Protein AF-Q0ZSU7-F1 (afdb_monomer)

pLDDT: mean 87.38, std 16.66, range [46.34, 98.62]

Solvent-accessible surface area (backbone atoms only — not comparable to full-atom values): 7654 Å² total; per-residue (Å²): 141,74,66,66,64,57,56,55,55,57,59,60,64,67,66,61,75,78,79,44,36,31,38,66,55,42,45,71,72,68,45,99,83,60,55,76,65,38,36,61,43,49,32,29,31,73,73,40,48,26,41,94,83,67,46,57,50,71,69,15,34,48,46,47,44,51,44,26,36,75,54,65,16,30,58,71,91,46,50,68,58,52,33,50,50,36,46,53,24,31,50,63,37,58,69,61,88,65,91,51,70,68,54,43,20,45,28,50,50,47,21,48,58,45,52,60,65,52,89,80,41,52,63,67,33,44,51,53,15,51,56,58,52,38,73,73,44,74,86

Secondary structure (DSSP, 8-state):
--SHHHHHHHHHTT-----PPPHHHHHHHS-TTS-GGGHHHHHHHHHTSS-TTS---HHHHHHHHHHHHHTTSS-GGGHHHHHHHHHHHHHHHHSS---SHHHHHHHHHHHHHHHHSSSSS-HHHHHHHHHHHHTT---

Structure (mmCIF, N/CA/C/O backbone):
data_AF-Q0ZSU7-F1
#
_entry.id   AF-Q0ZSU7-F1
#
loop_
_atom_site.group_PDB
_atom_site.id
_atom_site.type_symbol
_atom_site.label_atom_id
_atom_site.label_alt_id
_atom_site.label_comp_id
_atom_site.label_asym_id
_atom_site.label_entity_id
_atom_site.label_seq_id
_atom_site.pdbx_PDB_ins_code
_atom_site.Cartn_x
_atom_site.Cartn_y
_atom_site.Cartn_z
_atom_site.occupancy
_atom_site.B_iso_or_equiv
_atom_site.auth_seq_id
_atom_site.auth_comp_id
_atom_site.auth_asym_id
_atom_site.auth_atom_id
_atom_site.pdbx_PDB_model_num
ATOM 1 N N . MET A 1 1 ? -35.587 -22.120 -39.883 1.00 50.22 1 MET A N 1
ATOM 2 C CA . MET A 1 1 ? -35.097 -22.487 -38.530 1.00 50.22 1 MET A CA 1
ATOM 3 C C . MET A 1 1 ? -33.737 -23.214 -38.551 1.00 50.22 1 MET A C 1
ATOM 5 O O . MET A 1 1 ? -33.540 -24.148 -37.794 1.00 50.22 1 MET A O 1
ATOM 9 N N . LYS A 1 2 ? -32.775 -22.813 -39.402 1.00 48.66 2 LYS A N 1
ATOM 10 C CA . LYS A 1 2 ? -31.408 -23.396 -39.424 1.00 48.66 2 LYS A CA 1
ATOM 11 C C . LYS A 1 2 ? -30.296 -22.362 -39.192 1.00 48.66 2 LYS A C 1
ATOM 13 O O . LYS A 1 2 ? -29.187 -22.726 -38.837 1.00 48.66 2 LYS A O 1
ATOM 18 N N . GLN A 1 3 ? -30.614 -21.078 -39.361 1.00 53.53 3 GLN A N 1
ATOM 19 C CA . GLN A 1 3 ? -29.674 -19.959 -39.234 1.00 53.53 3 GLN A CA 1
ATOM 20 C C . GLN A 1 3 ? -29.613 -19.390 -37.803 1.00 53.53 3 GLN A C 1
ATOM 22 O O . GLN A 1 3 ? -28.569 -18.910 -37.386 1.00 53.53 3 GLN A O 1
ATOM 27 N N . LEU A 1 4 ? -30.692 -19.506 -37.012 1.00 50.25 4 LEU A N 1
ATOM 28 C CA . LEU A 1 4 ? -30.716 -19.025 -35.620 1.00 50.25 4 LEU A CA 1
ATOM 29 C C . LEU A 1 4 ? -29.804 -19.838 -34.684 1.00 50.25 4 LEU A C 1
ATOM 31 O O . LEU A 1 4 ? -29.217 -19.275 -33.767 1.00 50.25 4 LEU A O 1
ATOM 35 N N . SER A 1 5 ? -29.636 -21.139 -34.935 1.00 53.09 5 SER A N 1
ATOM 36 C CA . SER A 1 5 ? -28.800 -22.013 -34.099 1.00 53.09 5 SER A CA 1
ATOM 37 C C . SER A 1 5 ? -27.301 -21.730 -34.245 1.00 53.09 5 SER A C 1
ATOM 39 O O . SER A 1 5 ? -26.562 -21.884 -33.279 1.00 53.09 5 SER A O 1
ATOM 41 N N . PHE A 1 6 ? -26.854 -21.271 -35.419 1.00 50.66 6 PHE A N 1
ATOM 42 C CA . PHE A 1 6 ? -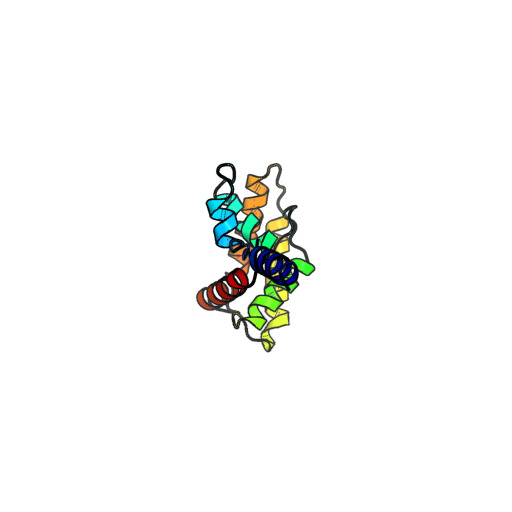25.452 -20.899 -35.644 1.00 50.66 6 PHE A CA 1
ATOM 43 C C . PHE A 1 6 ? -25.092 -19.556 -34.997 1.00 50.66 6 PHE A C 1
ATOM 45 O O . PHE A 1 6 ? -23.978 -19.397 -34.504 1.00 50.66 6 PHE A O 1
ATOM 52 N N . VAL A 1 7 ? -26.040 -18.615 -34.935 1.00 53.81 7 VAL A N 1
ATOM 53 C CA . VAL A 1 7 ? -25.826 -17.309 -34.291 1.00 53.81 7 VAL A CA 1
ATOM 54 C C . VAL A 1 7 ? -25.734 -17.449 -32.767 1.00 53.81 7 VAL A C 1
ATOM 56 O O . VAL A 1 7 ? -24.875 -16.822 -32.154 1.00 53.81 7 VAL A O 1
ATOM 59 N N . LEU A 1 8 ? -26.544 -18.318 -32.148 1.00 50.09 8 LEU A N 1
ATOM 60 C CA . LEU A 1 8 ? -26.465 -18.558 -30.700 1.00 50.09 8 LEU A CA 1
ATOM 61 C C . LEU A 1 8 ? -25.152 -19.232 -30.266 1.00 50.09 8 LEU A C 1
ATOM 63 O O . LEU A 1 8 ? -24.624 -18.889 -29.212 1.00 50.09 8 LEU A O 1
ATOM 67 N N . LEU A 1 9 ? -24.595 -20.131 -31.084 1.00 52.59 9 LEU A N 1
ATOM 68 C CA . LEU A 1 9 ? -23.340 -20.831 -30.773 1.00 52.59 9 LEU A CA 1
ATOM 69 C C . LEU A 1 9 ? -22.106 -19.917 -30.878 1.00 52.59 9 LEU A C 1
ATOM 71 O O . LEU A 1 9 ? -21.145 -20.082 -30.126 1.00 52.59 9 LEU A O 1
ATOM 75 N N . ALA A 1 10 ? -22.147 -18.917 -31.764 1.00 52.56 10 ALA A N 1
ATOM 76 C CA . ALA A 1 10 ? -21.086 -17.918 -31.893 1.00 52.56 10 ALA A CA 1
ATOM 77 C C . ALA A 1 10 ? -21.047 -16.936 -30.705 1.00 52.56 10 ALA A C 1
ATOM 79 O O . ALA A 1 10 ? -19.970 -16.493 -30.309 1.00 52.56 10 ALA A O 1
ATOM 80 N N . ILE A 1 11 ? -22.199 -16.629 -30.097 1.00 51.72 11 ILE A N 1
ATOM 81 C CA . ILE A 1 11 ? -22.282 -15.712 -28.948 1.00 51.72 11 ILE A CA 1
ATOM 82 C C . ILE A 1 11 ? -21.783 -16.392 -27.663 1.00 51.72 11 ILE A C 1
ATOM 84 O O . ILE A 1 11 ? -21.096 -15.758 -26.865 1.00 51.72 11 ILE A O 1
ATOM 88 N N . THR A 1 12 ? -22.035 -17.693 -27.476 1.00 51.88 12 THR A N 1
ATOM 89 C CA . THR A 1 12 ? -21.526 -18.435 -26.306 1.00 51.88 12 THR A CA 1
ATOM 90 C C . THR A 1 12 ? -20.021 -18.694 -26.366 1.00 51.88 12 THR A C 1
ATOM 92 O O . THR A 1 12 ? -19.379 -18.778 -25.325 1.00 51.88 12 THR A O 1
ATOM 95 N N . ALA A 1 13 ? -19.436 -18.770 -27.566 1.00 48.62 13 ALA A N 1
ATOM 96 C CA . ALA A 1 13 ? -17.994 -18.949 -27.748 1.00 48.62 13 ALA A CA 1
ATOM 97 C C . ALA A 1 13 ? -17.174 -17.660 -27.537 1.00 48.62 13 ALA A C 1
ATOM 99 O O . ALA A 1 13 ? -15.955 -17.730 -27.442 1.00 48.62 13 ALA A O 1
ATOM 100 N N . LEU A 1 14 ? -17.814 -16.488 -27.441 1.00 46.59 14 LEU A N 1
ATOM 101 C CA . LEU A 1 14 ? -17.152 -15.230 -27.062 1.00 46.59 14 LEU A CA 1
ATOM 102 C C . LEU A 1 14 ? -17.139 -14.988 -25.548 1.00 46.59 14 LEU A C 1
ATOM 104 O O . LEU A 1 14 ? -16.459 -14.077 -25.085 1.00 46.59 14 LEU A O 1
ATOM 108 N N . ILE A 1 15 ? -17.792 -15.855 -24.769 1.00 48.72 15 ILE A N 1
ATOM 109 C CA . ILE A 1 15 ? -17.539 -16.009 -23.332 1.00 48.72 15 ILE A CA 1
ATOM 110 C C . ILE A 1 15 ? -16.361 -16.984 -23.163 1.00 48.72 15 ILE A C 1
ATOM 112 O O . ILE A 1 15 ? -16.394 -17.923 -22.376 1.00 48.72 15 ILE A O 1
ATOM 116 N N . VAL A 1 16 ? -15.294 -16.789 -23.945 1.00 46.34 16 VAL A N 1
ATOM 117 C CA . VAL A 1 16 ? -13.971 -17.207 -23.490 1.00 46.34 16 VAL A CA 1
ATOM 118 C C . VAL A 1 16 ? -13.695 -16.280 -22.325 1.00 46.34 16 VAL A C 1
ATOM 120 O O . VAL A 1 16 ? -13.352 -15.113 -22.506 1.00 46.34 16 VAL A O 1
ATOM 123 N N . GLU A 1 17 ? -13.954 -16.790 -21.125 1.00 48.94 17 GLU A N 1
ATOM 124 C CA . GLU A 1 17 ? -13.466 -16.220 -19.886 1.00 48.94 17 GLU A CA 1
ATOM 125 C C . GLU A 1 17 ? -11.976 -15.951 -20.098 1.00 48.94 17 GLU A C 1
ATOM 127 O O . GLU A 1 17 ? -11.146 -16.862 -20.084 1.00 48.94 17 GLU A O 1
ATOM 132 N N . SER A 1 18 ? -11.613 -14.693 -20.362 1.00 50.72 18 SER A N 1
ATOM 133 C CA . SER A 1 18 ? -10.241 -14.271 -20.163 1.00 50.72 18 SER A CA 1
ATOM 134 C C . SER A 1 18 ? -10.037 -14.366 -18.654 1.00 50.72 18 SER A C 1
ATOM 136 O O . SER A 1 18 ? -10.330 -13.420 -17.914 1.00 50.72 18 SER A O 1
ATOM 138 N N . TYR A 1 19 ? -9.623 -15.543 -18.182 1.00 53.88 19 TYR A N 1
ATOM 139 C CA . TYR A 1 19 ? -9.047 -15.725 -16.860 1.00 53.88 19 TYR A CA 1
ATOM 140 C C . TYR A 1 19 ? -7.774 -14.881 -16.836 1.00 53.88 19 TYR A C 1
ATOM 142 O O . TYR A 1 19 ? -6.670 -15.378 -17.058 1.00 53.88 19 TYR A O 1
ATOM 150 N N . GLY A 1 20 ? -7.929 -13.570 -16.684 1.00 65.44 20 GLY A N 1
ATOM 151 C CA . GLY A 1 20 ? -6.796 -12.701 -16.465 1.00 65.44 20 GLY A CA 1
ATOM 152 C C . GLY A 1 20 ? -6.128 -13.130 -15.164 1.00 65.44 20 GLY A C 1
ATOM 153 O O . GLY A 1 20 ? -6.700 -13.796 -14.288 1.00 65.44 20 GLY A O 1
ATOM 154 N N . ALA A 1 21 ? -4.840 -12.853 -15.096 1.00 84.12 21 ALA A N 1
ATOM 155 C CA . ALA A 1 21 ? -4.064 -13.220 -13.934 1.00 84.12 21 ALA A CA 1
ATOM 156 C C . ALA A 1 21 ? -4.307 -12.166 -12.850 1.00 84.12 21 ALA A C 1
ATOM 158 O O . ALA A 1 21 ? -4.463 -10.980 -13.153 1.00 84.12 21 ALA A O 1
ATOM 159 N N . THR A 1 22 ? -4.283 -12.566 -11.576 1.00 91.88 22 THR A N 1
ATOM 160 C CA . THR A 1 22 ? -4.199 -11.558 -10.514 1.00 91.88 22 THR A CA 1
ATOM 161 C C . THR A 1 22 ? -2.890 -10.779 -10.669 1.00 91.88 22 THR A C 1
ATOM 163 O O . THR A 1 22 ? -1.912 -11.328 -11.201 1.00 91.88 22 THR A O 1
ATOM 166 N N . PRO A 1 23 ? -2.820 -9.517 -10.221 1.00 93.31 23 PRO A N 1
ATOM 167 C CA . PRO A 1 23 ? -1.583 -8.748 -10.258 1.00 93.31 23 PRO A CA 1
ATOM 168 C C . PRO A 1 23 ? -0.370 -9.499 -9.703 1.00 93.31 23 PRO A C 1
ATOM 170 O O . PRO A 1 23 ? 0.668 -9.529 -10.364 1.00 93.31 23 PRO A O 1
ATOM 173 N N . ALA A 1 24 ? -0.498 -10.164 -8.549 1.00 92.06 24 ALA A N 1
ATOM 174 C CA . ALA A 1 24 ? 0.586 -10.952 -7.962 1.00 92.06 24 ALA A CA 1
ATOM 175 C C . ALA A 1 24 ? 1.085 -12.055 -8.910 1.00 92.06 24 ALA A C 1
ATOM 177 O O . ALA A 1 24 ? 2.293 -12.207 -9.118 1.00 92.06 24 ALA A O 1
ATOM 178 N N . LYS A 1 25 ? 0.162 -12.792 -9.540 1.00 91.62 25 LYS A N 1
ATOM 179 C CA . LYS A 1 25 ? 0.494 -13.832 -10.520 1.00 91.62 25 LYS A CA 1
ATOM 180 C C . LYS A 1 25 ? 1.159 -13.223 -11.758 1.00 91.62 25 LYS A C 1
ATOM 182 O O . LYS A 1 25 ? 2.266 -13.613 -12.131 1.00 91.62 25 LYS A O 1
ATOM 187 N N . LYS A 1 26 ? 0.544 -12.193 -12.345 1.00 90.44 26 LYS A N 1
ATOM 188 C CA . LYS A 1 26 ? 1.042 -11.514 -13.550 1.00 90.44 26 LYS A CA 1
ATOM 189 C C . LYS A 1 26 ? 2.439 -10.927 -13.356 1.00 90.44 26 LYS A C 1
ATOM 191 O O . LYS A 1 26 ? 3.277 -11.012 -14.253 1.00 90.44 26 LYS A O 1
ATOM 196 N N . CYS A 1 27 ? 2.700 -10.323 -12.200 1.00 90.31 27 CYS A N 1
ATOM 197 C CA . CYS A 1 27 ? 3.971 -9.671 -11.906 1.00 90.31 27 CYS A CA 1
ATOM 198 C C . CYS A 1 27 ? 5.124 -10.653 -11.687 1.00 90.31 27 CYS A C 1
ATOM 200 O O . CYS A 1 27 ? 6.266 -10.274 -11.942 1.00 90.31 27 CYS A O 1
ATOM 202 N N . ARG A 1 28 ? 4.832 -11.886 -11.259 1.00 87.88 28 ARG A N 1
ATOM 203 C CA . ARG A 1 28 ? 5.827 -12.941 -11.018 1.00 87.88 28 ARG A CA 1
ATOM 204 C C . ARG A 1 28 ? 6.062 -13.828 -12.239 1.00 87.88 28 ARG A C 1
ATOM 206 O O . ARG A 1 28 ? 7.188 -14.247 -12.465 1.00 87.88 28 ARG A O 1
ATOM 213 N N . GLU A 1 29 ? 5.027 -14.084 -13.034 1.00 83.38 29 GLU A N 1
ATOM 214 C CA . GLU A 1 29 ? 5.108 -14.960 -14.213 1.00 83.38 29 GLU A CA 1
ATOM 215 C C . GLU A 1 29 ? 5.452 -14.207 -15.508 1.00 83.38 29 GLU A C 1
ATOM 217 O O . GLU A 1 29 ? 6.002 -14.783 -16.442 1.00 83.38 29 GLU A O 1
ATOM 222 N N . GLY A 1 30 ? 5.098 -12.922 -15.601 1.00 64.38 30 GLY A N 1
ATOM 223 C CA . GLY A 1 30 ? 4.977 -12.235 -16.887 1.00 64.38 30 GLY A CA 1
ATOM 224 C C . GLY A 1 30 ? 6.234 -11.579 -17.458 1.00 64.38 30 GLY A C 1
ATOM 225 O O . GLY A 1 30 ? 6.147 -11.049 -18.563 1.00 64.38 30 GLY A O 1
ATOM 226 N N . ASP A 1 31 ? 7.368 -11.529 -16.749 1.00 61.25 31 ASP A N 1
ATOM 227 C CA . ASP A 1 31 ? 8.538 -10.794 -17.252 1.00 61.25 31 ASP A CA 1
ATOM 228 C C . ASP A 1 31 ? 9.876 -11.279 -16.663 1.00 61.25 31 ASP A C 1
ATOM 230 O O . ASP A 1 31 ? 10.291 -10.838 -15.592 1.00 61.25 31 ASP A O 1
ATOM 234 N N . LEU A 1 32 ? 10.597 -12.128 -17.408 1.00 55.28 32 LEU A N 1
ATOM 235 C CA . LEU A 1 32 ? 11.967 -12.571 -17.083 1.00 55.28 32 LEU A CA 1
ATOM 236 C C . LEU A 1 32 ? 12.982 -11.410 -17.015 1.00 55.28 32 LEU A C 1
ATOM 238 O O . LEU A 1 32 ? 14.116 -11.609 -16.588 1.00 55.28 32 LEU A O 1
ATOM 242 N N . ARG A 1 33 ? 12.604 -10.199 -17.454 1.00 58.97 33 ARG A N 1
ATOM 243 C CA . ARG A 1 33 ? 13.438 -8.989 -17.394 1.00 58.97 33 ARG A CA 1
ATOM 244 C C . ARG A 1 33 ? 13.134 -8.116 -16.175 1.00 58.97 33 ARG A C 1
ATOM 246 O O . ARG A 1 33 ? 13.812 -7.103 -15.981 1.00 58.97 33 ARG A O 1
ATOM 253 N N . LYS A 1 34 ? 12.122 -8.446 -15.361 1.00 65.81 34 LYS A N 1
ATOM 254 C CA . LYS A 1 34 ? 11.908 -7.761 -14.080 1.00 65.81 34 LYS A CA 1
ATOM 255 C C . LYS A 1 34 ? 12.920 -8.281 -13.075 1.00 65.81 34 LYS A C 1
ATOM 257 O O . LYS A 1 34 ? 12.914 -9.449 -12.707 1.00 65.81 34 LYS A O 1
ATOM 262 N N . THR A 1 35 ? 13.765 -7.375 -12.605 1.00 74.00 35 THR A N 1
ATOM 263 C CA . THR A 1 35 ? 14.560 -7.595 -11.404 1.00 74.00 35 THR A CA 1
ATOM 264 C C . THR A 1 35 ? 13.609 -7.878 -10.237 1.00 74.00 35 THR A C 1
ATOM 266 O O . THR A 1 35 ? 12.545 -7.262 -10.134 1.00 74.00 35 THR A O 1
ATOM 269 N N . GLU A 1 36 ? 13.970 -8.817 -9.358 1.00 79.69 36 GLU A N 1
ATOM 270 C CA . GLU A 1 36 ? 13.147 -9.231 -8.207 1.00 79.69 36 GLU A CA 1
ATOM 271 C C . GLU A 1 36 ? 12.695 -8.024 -7.363 1.00 79.69 36 GLU A C 1
ATOM 273 O O . GLU A 1 36 ? 11.546 -7.931 -6.928 1.00 79.69 36 GLU A O 1
ATOM 278 N N . VAL A 1 37 ? 13.573 -7.020 -7.255 1.00 86.69 37 VAL A N 1
ATOM 279 C CA . VAL A 1 37 ? 13.332 -5.734 -6.584 1.00 86.69 37 VAL A CA 1
ATOM 280 C C . VAL A 1 37 ? 12.117 -4.966 -7.138 1.00 86.69 37 VAL A C 1
ATOM 282 O O . VAL A 1 37 ? 11.499 -4.183 -6.421 1.00 86.69 37 VAL A O 1
ATOM 285 N N . CYS A 1 38 ? 11.728 -5.187 -8.396 1.00 92.56 38 CYS A N 1
ATOM 286 C CA . CYS A 1 38 ? 10.621 -4.488 -9.049 1.00 92.56 38 CYS A CA 1
ATOM 287 C C . CYS A 1 38 ? 9.284 -5.246 -9.024 1.00 92.56 38 CYS A C 1
ATOM 289 O O . CYS A 1 38 ? 8.282 -4.692 -9.486 1.00 92.56 38 CYS A O 1
ATOM 291 N N . ILE A 1 39 ? 9.223 -6.465 -8.475 1.00 93.31 39 ILE A N 1
ATOM 292 C CA . ILE A 1 39 ? 7.960 -7.221 -8.371 1.00 93.31 39 ILE A CA 1
ATOM 293 C C . ILE A 1 39 ? 6.940 -6.433 -7.543 1.00 93.31 39 ILE A C 1
ATOM 295 O O . ILE A 1 39 ? 5.809 -6.237 -7.983 1.00 93.31 39 ILE A O 1
ATOM 299 N N . LEU A 1 40 ? 7.363 -5.878 -6.403 1.00 94.81 40 LEU A N 1
ATOM 300 C CA . LEU A 1 40 ? 6.484 -5.086 -5.543 1.00 94.81 40 LEU A CA 1
ATOM 301 C C . LEU A 1 40 ? 5.949 -3.833 -6.249 1.00 94.81 40 LEU A C 1
ATOM 303 O O . LEU A 1 40 ? 4.774 -3.506 -6.114 1.00 94.81 40 LEU A O 1
ATOM 307 N N . HIS A 1 41 ? 6.788 -3.132 -7.022 1.00 95.69 41 HIS A N 1
ATOM 308 C CA . HIS A 1 41 ? 6.337 -1.970 -7.797 1.00 95.69 41 HIS A CA 1
ATOM 309 C C . HIS A 1 41 ? 5.304 -2.360 -8.856 1.00 95.69 41 HIS A C 1
ATOM 311 O O . HIS A 1 41 ? 4.314 -1.646 -9.021 1.00 95.69 41 HIS A O 1
ATOM 317 N N . CYS A 1 42 ? 5.502 -3.493 -9.531 1.00 95.06 42 CYS A N 1
ATOM 318 C CA . CYS A 1 42 ? 4.530 -4.026 -10.478 1.00 95.06 42 CYS A CA 1
ATOM 319 C C . CYS A 1 42 ? 3.175 -4.274 -9.799 1.00 95.06 42 CYS A C 1
ATOM 321 O O . CYS A 1 42 ? 2.161 -3.739 -10.245 1.00 95.06 42 CYS A O 1
ATOM 323 N N . GLU A 1 43 ? 3.167 -5.004 -8.680 1.00 95.75 43 GLU A N 1
ATOM 324 C CA . GLU A 1 43 ? 1.949 -5.311 -7.924 1.00 95.75 43 GLU A CA 1
ATOM 325 C C . GLU A 1 43 ? 1.263 -4.018 -7.443 1.00 95.75 43 GLU A C 1
ATOM 327 O O . GLU A 1 43 ? 0.090 -3.774 -7.727 1.00 95.75 43 GLU A O 1
ATOM 332 N N . TYR A 1 44 ? 2.017 -3.117 -6.807 1.00 97.56 44 TYR A N 1
ATOM 333 C CA . TYR A 1 44 ? 1.504 -1.839 -6.307 1.00 97.56 44 TYR A CA 1
ATOM 334 C C . TYR A 1 44 ? 0.957 -0.929 -7.406 1.00 97.56 44 TYR A C 1
ATOM 336 O O . TYR A 1 44 ? 0.020 -0.171 -7.146 1.00 97.56 44 TYR A O 1
ATOM 344 N N . SER A 1 45 ? 1.509 -0.996 -8.617 1.00 96.88 45 SER A N 1
ATOM 345 C CA . SER A 1 45 ? 1.005 -0.229 -9.758 1.00 96.88 45 SER A CA 1
ATOM 346 C C . SER A 1 45 ? -0.376 -0.716 -10.188 1.00 96.88 45 SER A C 1
ATOM 348 O O . SER A 1 45 ? -1.279 0.098 -10.376 1.00 96.88 45 SER A O 1
ATOM 350 N N . HIS A 1 46 ? -0.586 -2.035 -10.245 1.00 96.75 46 HIS A N 1
ATOM 351 C CA . HIS A 1 46 ? -1.907 -2.612 -10.509 1.00 96.75 46 HIS A CA 1
ATOM 352 C C . HIS A 1 46 ? -2.908 -2.320 -9.385 1.00 96.75 46 HIS A C 1
ATOM 354 O O . HIS A 1 46 ? -4.074 -2.031 -9.647 1.00 96.75 46 HIS A O 1
ATOM 360 N N . TYR A 1 47 ? -2.458 -2.332 -8.129 1.00 98.12 47 TYR A N 1
ATOM 361 C CA . TYR A 1 47 ? -3.307 -2.012 -6.980 1.00 98.12 47 TYR A CA 1
ATOM 362 C C . TYR A 1 47 ? -3.677 -0.521 -6.889 1.00 98.12 47 TYR A C 1
ATOM 364 O O . TYR A 1 47 ? -4.673 -0.161 -6.249 1.00 98.12 47 TYR A O 1
ATOM 372 N N . GLY A 1 48 ? -2.887 0.351 -7.523 1.00 97.94 48 GLY A N 1
ATOM 373 C CA . GLY A 1 48 ? -2.976 1.804 -7.387 1.00 97.94 48 GLY A CA 1
ATOM 374 C C . GLY A 1 48 ? -2.330 2.340 -6.103 1.00 97.94 48 GLY A C 1
ATOM 375 O O . GLY A 1 48 ? -2.670 3.436 -5.660 1.00 97.94 48 GLY A O 1
ATOM 376 N N . PHE A 1 49 ? -1.423 1.576 -5.490 1.00 98.25 49 PHE A N 1
ATOM 377 C CA . PHE A 1 49 ? -0.629 1.976 -4.318 1.00 98.25 49 PHE A CA 1
ATOM 378 C C . PHE A 1 49 ? 0.680 2.679 -4.701 1.00 98.25 49 PHE A C 1
ATOM 380 O O . PHE A 1 49 ? 1.312 3.311 -3.858 1.00 98.25 49 PHE A O 1
ATOM 387 N N . ALA A 1 50 ? 1.071 2.598 -5.971 1.00 97.38 50 ALA A N 1
ATOM 388 C CA . ALA A 1 50 ? 2.120 3.398 -6.584 1.00 97.38 50 ALA A CA 1
ATOM 389 C C . ALA A 1 50 ? 1.737 3.698 -8.040 1.00 97.38 50 ALA A C 1
ATOM 391 O O . ALA A 1 50 ? 0.910 3.005 -8.629 1.00 97.38 50 ALA A O 1
ATOM 392 N N . GLY A 1 51 ? 2.327 4.735 -8.622 1.00 95.25 51 GLY A N 1
ATOM 393 C CA . GLY A 1 51 ? 2.181 5.028 -10.041 1.00 95.25 51 GLY A CA 1
ATOM 394 C C . GLY A 1 51 ? 3.123 4.178 -10.894 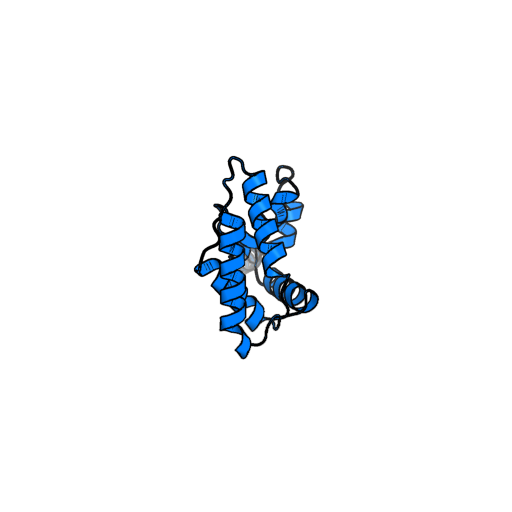1.00 95.25 51 GLY A C 1
ATOM 395 O O . GLY A 1 51 ? 4.207 3.785 -10.454 1.00 95.25 51 GLY A O 1
ATOM 396 N N . ASN A 1 52 ? 2.783 4.006 -12.174 1.00 93.94 52 ASN A N 1
ATOM 397 C CA . ASN A 1 52 ? 3.668 3.372 -13.167 1.00 93.94 52 ASN A CA 1
ATOM 398 C C . ASN A 1 52 ? 5.042 4.067 -13.271 1.00 93.94 52 ASN A C 1
ATOM 400 O O . ASN A 1 52 ? 6.033 3.453 -13.650 1.00 93.94 52 ASN A O 1
ATOM 404 N N . ASN A 1 53 ? 5.109 5.351 -12.909 1.00 92.88 53 ASN A N 1
ATOM 405 C CA . ASN A 1 53 ? 6.321 6.168 -12.853 1.00 92.88 53 ASN A CA 1
ATOM 406 C C . ASN A 1 53 ? 6.971 6.218 -11.457 1.00 92.88 53 ASN A C 1
ATOM 408 O O . ASN A 1 53 ? 7.741 7.140 -11.186 1.00 92.88 53 ASN A O 1
ATOM 412 N N . PHE A 1 54 ? 6.666 5.259 -10.580 1.00 94.31 54 PHE A N 1
ATOM 413 C CA . PHE A 1 54 ? 7.203 5.137 -9.218 1.00 94.31 54 PHE A CA 1
ATOM 414 C C . PHE A 1 54 ? 6.777 6.248 -8.245 1.00 94.31 54 PHE A C 1
ATOM 416 O O . PHE A 1 54 ? 7.302 6.326 -7.135 1.00 94.31 54 PHE A O 1
ATOM 423 N N . LYS A 1 55 ? 5.831 7.118 -8.627 1.00 93.81 55 LYS A N 1
ATOM 424 C CA . LYS A 1 55 ? 5.298 8.143 -7.719 1.00 93.81 55 LYS A CA 1
ATOM 425 C C . LYS A 1 55 ? 4.392 7.518 -6.660 1.00 93.81 55 LYS A C 1
ATOM 427 O O . LYS A 1 55 ? 3.632 6.599 -6.952 1.00 93.81 55 LYS A O 1
ATOM 432 N N . ILE A 1 56 ? 4.447 8.066 -5.450 1.00 96.75 56 ILE A N 1
ATOM 433 C CA . ILE A 1 56 ? 3.568 7.714 -4.332 1.00 96.75 56 ILE A CA 1
ATOM 434 C C . ILE A 1 56 ? 3.092 9.030 -3.722 1.00 96.75 56 ILE A C 1
ATOM 436 O O . ILE A 1 56 ? 3.810 9.679 -2.971 1.00 96.75 56 ILE A O 1
ATOM 440 N N . ASP A 1 57 ? 1.901 9.457 -4.121 1.00 95.62 57 ASP A N 1
ATOM 441 C CA . 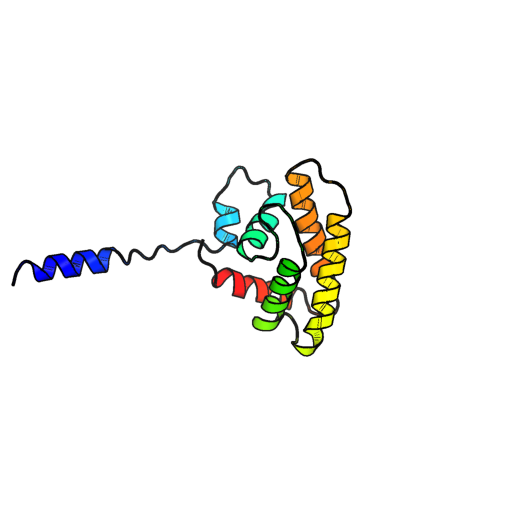ASP A 1 57 ? 1.292 10.725 -3.711 1.00 95.62 57 ASP A CA 1
ATOM 442 C C . ASP A 1 57 ? 0.028 10.500 -2.855 1.00 95.62 57 ASP A C 1
ATOM 444 O O . ASP A 1 57 ? -0.284 9.386 -2.409 1.00 95.62 57 ASP A O 1
ATOM 448 N N . GLU A 1 58 ? -0.724 11.571 -2.607 1.00 96.62 58 GLU A N 1
ATOM 449 C CA . GLU A 1 58 ? -1.959 11.520 -1.828 1.00 96.62 58 GLU A CA 1
ATOM 450 C C . GLU A 1 58 ? -2.987 10.519 -2.376 1.00 96.62 58 GLU A C 1
ATOM 452 O O . GLU A 1 58 ? -3.625 9.818 -1.587 1.00 96.62 58 GLU A O 1
ATOM 457 N N . LYS A 1 59 ? -3.128 10.393 -3.701 1.00 97.94 59 LYS A N 1
ATOM 458 C CA . LYS A 1 59 ? -4.074 9.450 -4.316 1.00 97.94 59 LYS A CA 1
ATOM 459 C C . LYS A 1 59 ? -3.704 8.010 -3.968 1.00 97.94 59 LYS A C 1
ATOM 461 O O . LYS A 1 59 ? -4.582 7.219 -3.626 1.00 97.94 59 LYS A O 1
ATOM 466 N N . HIS A 1 60 ? -2.416 7.690 -4.015 1.00 98.38 60 HIS A N 1
ATOM 467 C CA . HIS A 1 60 ? -1.905 6.345 -3.762 1.00 98.38 60 HIS A CA 1
ATOM 468 C C . HIS A 1 60 ? -2.019 5.964 -2.279 1.00 98.38 60 HIS A C 1
ATOM 470 O O . HIS A 1 60 ? -2.550 4.908 -1.933 1.00 98.38 60 HIS A O 1
ATOM 476 N N . THR A 1 61 ? -1.613 6.867 -1.382 1.00 98.12 61 THR A N 1
ATOM 477 C CA . THR A 1 61 ? -1.734 6.655 0.073 1.00 98.12 61 THR A CA 1
ATOM 478 C C . THR A 1 61 ? -3.194 6.584 0.527 1.00 98.12 61 THR A C 1
ATOM 480 O O . THR A 1 61 ? -3.542 5.763 1.383 1.00 98.12 61 THR A O 1
ATOM 483 N N . LYS A 1 62 ? -4.083 7.384 -0.079 1.00 98.31 62 LYS A N 1
ATOM 484 C CA . LYS A 1 62 ? -5.533 7.272 0.117 1.00 98.31 62 LYS A CA 1
ATOM 485 C C . LYS A 1 62 ? -6.049 5.918 -0.363 1.00 98.31 62 LYS A C 1
ATOM 487 O O . LYS A 1 62 ? -6.765 5.271 0.391 1.00 98.31 62 LYS A O 1
ATOM 492 N N . LYS A 1 63 ? -5.663 5.467 -1.561 1.00 98.56 63 LYS A N 1
ATOM 493 C CA . LYS A 1 63 ? -6.092 4.170 -2.099 1.00 98.56 63 LYS A CA 1
ATOM 494 C C . LYS A 1 63 ? -5.701 3.021 -1.171 1.00 98.56 63 LYS A C 1
ATOM 496 O O . LYS A 1 63 ? -6.563 2.217 -0.837 1.00 98.56 63 LYS A O 1
ATOM 501 N N . LEU A 1 64 ? -4.457 2.982 -0.691 1.00 98.56 64 LEU A N 1
ATOM 502 C CA . LEU A 1 64 ? -4.031 1.961 0.271 1.00 98.56 64 LEU A CA 1
ATOM 503 C C . LEU A 1 64 ? -4.818 2.048 1.588 1.00 98.56 64 LEU A C 1
ATOM 505 O O . LEU A 1 64 ? -5.295 1.030 2.076 1.00 98.56 64 LEU A O 1
ATOM 509 N N . THR A 1 65 ? -5.026 3.255 2.126 1.00 98.56 65 THR A N 1
ATOM 510 C CA . THR A 1 65 ? -5.862 3.459 3.326 1.00 98.56 65 THR A CA 1
ATOM 511 C C . THR A 1 65 ? -7.259 2.869 3.141 1.00 98.56 65 THR A C 1
ATOM 513 O O . THR A 1 65 ? -7.742 2.131 3.997 1.00 98.56 65 THR A O 1
ATOM 516 N N . ASP A 1 66 ? -7.903 3.189 2.020 1.00 98.62 66 ASP A N 1
ATOM 517 C CA . ASP A 1 66 ? -9.276 2.782 1.744 1.00 98.62 66 ASP A CA 1
ATOM 518 C C . ASP A 1 66 ? -9.377 1.250 1.620 1.00 98.62 66 ASP A C 1
ATOM 520 O O . ASP A 1 66 ? -10.298 0.660 2.179 1.00 98.62 66 ASP A O 1
ATOM 524 N N . ILE A 1 67 ? -8.394 0.593 0.988 1.00 98.56 67 ILE A N 1
ATOM 525 C CA . ILE A 1 67 ? -8.324 -0.875 0.893 1.00 98.56 67 ILE A CA 1
ATOM 526 C C . ILE A 1 67 ? -8.086 -1.524 2.258 1.00 98.56 67 ILE A C 1
ATOM 528 O O . ILE A 1 67 ? -8.764 -2.494 2.600 1.00 98.56 67 ILE A O 1
ATOM 532 N N . LEU A 1 68 ? -7.174 -0.985 3.071 1.00 98.56 68 LEU A N 1
ATOM 533 C CA . LEU A 1 68 ? -6.943 -1.509 4.417 1.00 98.56 68 LEU A CA 1
ATOM 534 C C . LEU A 1 68 ? -8.207 -1.412 5.276 1.00 98.56 68 LEU A C 1
ATOM 536 O O . LEU A 1 68 ? -8.484 -2.326 6.042 1.00 98.56 68 LEU A O 1
ATOM 540 N N . ILE A 1 69 ? -9.004 -0.354 5.134 1.00 98.50 69 ILE A N 1
ATOM 541 C CA . ILE A 1 69 ? -10.279 -0.236 5.854 1.00 98.50 69 ILE A CA 1
ATOM 542 C C . ILE A 1 69 ? -11.309 -1.216 5.288 1.00 98.50 69 ILE A C 1
ATOM 544 O O . ILE A 1 69 ? -11.927 -1.964 6.042 1.00 98.50 69 ILE A O 1
ATOM 548 N N . GLN A 1 70 ? -11.482 -1.231 3.964 1.00 98.44 70 GLN A N 1
ATOM 549 C CA . GLN A 1 70 ? -12.493 -2.037 3.280 1.00 98.44 70 GLN A CA 1
ATOM 550 C C . GLN A 1 70 ? -12.338 -3.535 3.567 1.00 98.44 70 GLN A C 1
ATOM 552 O O . GLN A 1 70 ? -13.335 -4.226 3.757 1.00 98.44 70 GLN A O 1
ATOM 557 N N . TYR A 1 71 ? -11.102 -4.036 3.620 1.00 98.38 71 TYR A N 1
ATOM 558 C CA . TYR A 1 71 ? -10.819 -5.461 3.808 1.00 98.38 71 TYR A CA 1
ATOM 559 C C . TYR A 1 71 ? -10.410 -5.834 5.241 1.00 98.38 71 TYR A C 1
ATOM 561 O O . TYR A 1 71 ? -9.925 -6.945 5.469 1.00 98.38 71 TYR A O 1
ATOM 569 N N . GLY A 1 72 ? -10.631 -4.940 6.212 1.00 97.12 72 GLY A N 1
ATOM 570 C CA . GLY A 1 72 ? -10.416 -5.215 7.638 1.00 97.12 72 GLY A CA 1
ATOM 571 C C . GLY A 1 72 ? -8.946 -5.260 8.073 1.00 97.12 72 GLY A C 1
ATOM 572 O O . GLY A 1 72 ? -8.634 -5.804 9.127 1.00 97.12 72 GLY A O 1
ATOM 573 N N . GLY A 1 73 ? -8.040 -4.695 7.275 1.00 97.31 73 GLY A N 1
ATOM 574 C CA . GLY A 1 73 ? -6.638 -4.494 7.638 1.00 97.31 73 GLY A CA 1
ATOM 575 C C . GLY A 1 73 ? -6.445 -3.429 8.722 1.00 97.31 73 GLY A C 1
ATOM 576 O O . GLY A 1 73 ? -5.527 -3.546 9.526 1.00 97.31 73 GLY A O 1
ATOM 577 N N . VAL A 1 74 ? -7.318 -2.416 8.782 1.00 97.19 74 VAL A N 1
ATOM 578 C CA . VAL A 1 74 ? -7.304 -1.359 9.806 1.00 97.19 74 VAL A CA 1
ATOM 579 C C . VAL A 1 74 ? -8.724 -0.901 10.149 1.00 97.19 74 VAL A C 1
ATOM 581 O O . VAL A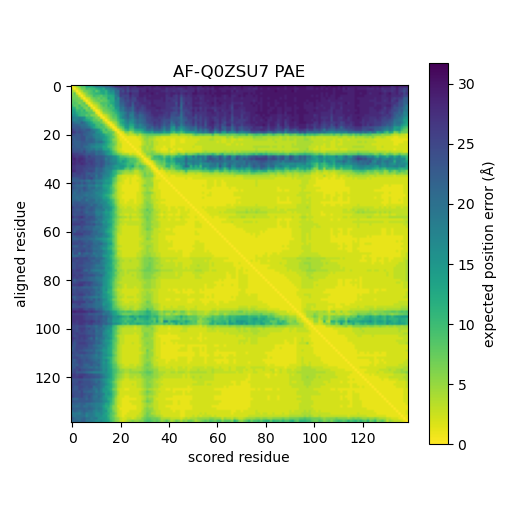 1 74 ? -9.607 -0.862 9.294 1.00 97.19 74 VAL A O 1
ATOM 584 N N . ALA A 1 75 ? -8.959 -0.527 11.407 1.00 96.75 75 ALA A N 1
ATOM 585 C CA . ALA A 1 75 ? -10.258 -0.022 11.841 1.00 96.75 75 ALA A CA 1
ATOM 586 C C . ALA A 1 75 ? -10.573 1.357 11.228 1.00 96.75 75 ALA A C 1
ATOM 588 O O . ALA A 1 75 ? -9.704 2.226 11.125 1.00 96.75 75 ALA A O 1
ATOM 589 N N . LYS A 1 76 ? -11.843 1.590 10.868 1.00 97.38 76 LYS A N 1
ATOM 590 C CA . LYS A 1 76 ? -12.297 2.833 10.212 1.00 97.38 76 LYS A CA 1
ATOM 591 C C . LYS A 1 76 ? -12.010 4.094 11.038 1.00 97.38 76 LYS A C 1
ATOM 593 O O . LYS A 1 76 ? -11.696 5.134 10.468 1.00 97.38 76 LYS A O 1
ATOM 598 N N . ASN A 1 77 ? -12.074 4.015 12.366 1.00 97.19 77 ASN A N 1
ATOM 599 C CA . ASN A 1 77 ? -11.756 5.140 13.253 1.00 97.19 77 ASN A CA 1
ATOM 600 C C . ASN A 1 77 ? -10.267 5.541 13.219 1.00 97.19 77 ASN A C 1
ATOM 602 O O . ASN A 1 77 ? -9.954 6.687 13.518 1.00 97.19 77 ASN A O 1
ATOM 606 N N . LYS A 1 78 ? -9.365 4.650 12.782 1.00 97.31 78 LYS A N 1
ATOM 607 C CA . LYS A 1 78 ? -7.930 4.929 12.600 1.00 97.31 78 LYS A CA 1
ATOM 608 C C . LYS A 1 78 ? -7.581 5.464 11.203 1.00 97.31 78 LYS A C 1
ATOM 610 O O . LYS A 1 78 ? -6.40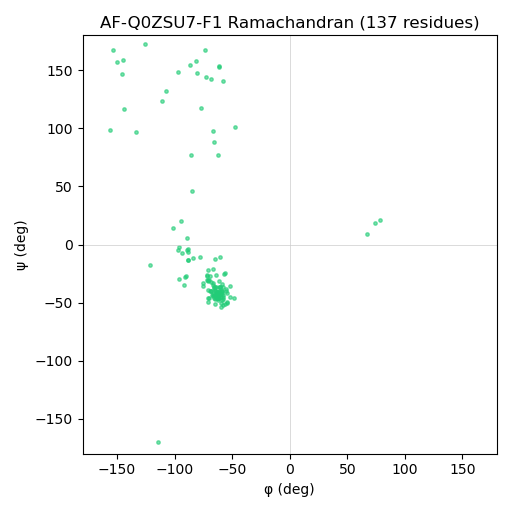7 5.656 10.897 1.00 97.31 78 LYS A O 1
ATOM 615 N N . ALA A 1 79 ? -8.570 5.729 10.338 1.00 96.62 79 ALA A N 1
ATOM 616 C CA . ALA A 1 79 ? -8.356 6.121 8.939 1.00 96.62 79 ALA A CA 1
ATOM 617 C C . ALA A 1 79 ? -7.428 7.336 8.765 1.00 96.62 79 ALA A C 1
ATOM 619 O O . ALA A 1 79 ? -6.582 7.361 7.870 1.00 96.62 79 ALA A O 1
ATOM 620 N N . LYS A 1 80 ? -7.582 8.354 9.619 1.00 97.19 80 LYS A N 1
ATOM 621 C CA . LYS A 1 80 ? -6.755 9.567 9.569 1.00 97.19 80 LYS A CA 1
ATOM 622 C C . LYS A 1 80 ? -5.305 9.274 9.962 1.00 97.19 80 LYS A C 1
ATOM 624 O O . LYS A 1 80 ? -4.390 9.800 9.329 1.00 97.19 80 LYS A O 1
ATOM 629 N N . ASP A 1 81 ? -5.105 8.424 10.964 1.00 98.19 81 ASP A N 1
ATOM 630 C CA . ASP A 1 81 ? -3.781 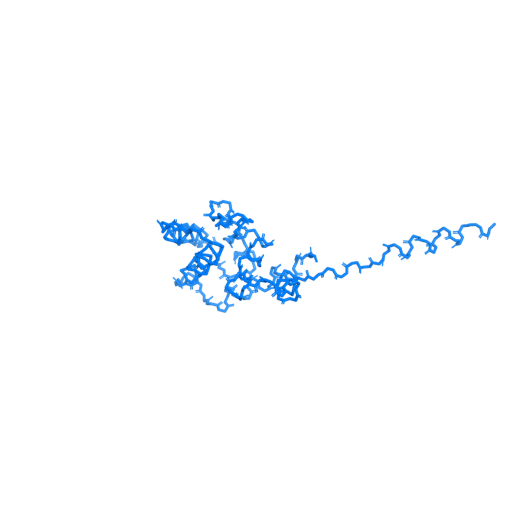8.079 11.483 1.00 98.19 81 ASP A CA 1
ATOM 631 C C . ASP A 1 81 ? -3.000 7.241 10.488 1.00 98.19 81 ASP A C 1
ATOM 633 O O . ASP A 1 81 ? -1.869 7.595 10.158 1.00 98.19 81 ASP A O 1
ATOM 637 N N . ILE A 1 82 ? -3.633 6.216 9.907 1.00 97.94 82 ILE A N 1
ATOM 638 C CA . ILE A 1 82 ? -2.958 5.405 8.895 1.00 97.94 82 ILE A CA 1
ATOM 639 C C . ILE A 1 82 ? -2.646 6.221 7.642 1.00 97.94 82 ILE A C 1
ATOM 641 O O . ILE A 1 82 ? -1.546 6.131 7.107 1.00 97.94 82 ILE A O 1
ATOM 645 N N . ARG A 1 83 ? -3.557 7.096 7.196 1.00 97.69 83 ARG A N 1
ATOM 646 C CA . ARG A 1 83 ? -3.295 7.940 6.024 1.00 97.69 83 ARG A CA 1
ATOM 647 C C . ARG A 1 83 ? -2.104 8.867 6.254 1.00 97.69 83 ARG A C 1
ATOM 649 O O . ARG A 1 83 ? -1.299 9.062 5.348 1.00 97.69 83 ARG A O 1
ATOM 656 N N . ARG A 1 84 ? -1.985 9.429 7.458 1.00 98.31 84 ARG A N 1
ATOM 657 C CA . ARG A 1 84 ? -0.845 10.259 7.864 1.00 98.31 84 ARG A CA 1
ATOM 658 C C . ARG A 1 84 ? 0.453 9.451 7.916 1.00 98.31 84 ARG A C 1
ATOM 660 O O . ARG A 1 84 ? 1.433 9.893 7.326 1.00 98.31 84 ARG A O 1
ATOM 667 N N . HIS A 1 85 ? 0.441 8.265 8.527 1.00 98.38 85 HIS A N 1
ATOM 668 C CA . HIS A 1 85 ? 1.589 7.347 8.543 1.00 98.38 85 HIS A CA 1
ATOM 669 C C . HIS A 1 85 ? 2.083 7.032 7.126 1.00 98.38 85 HIS A C 1
ATOM 671 O O . HIS A 1 85 ? 3.248 7.247 6.801 1.00 98.38 85 HIS A O 1
ATOM 677 N N . LEU A 1 86 ? 1.172 6.636 6.233 1.00 98.38 86 LEU A N 1
ATOM 678 C CA . LEU A 1 86 ? 1.501 6.321 4.842 1.00 98.38 86 LEU A CA 1
ATOM 679 C C . LEU A 1 86 ? 2.074 7.525 4.079 1.00 98.38 86 LEU A C 1
ATOM 681 O O . LEU A 1 86 ? 2.973 7.349 3.261 1.00 98.38 86 LEU A O 1
ATOM 685 N N . ARG A 1 87 ? 1.587 8.745 4.335 1.00 98.00 87 ARG A N 1
ATOM 686 C CA . ARG A 1 87 ? 2.156 9.964 3.732 1.00 98.00 87 ARG A CA 1
ATOM 687 C C . ARG A 1 87 ? 3.578 10.228 4.209 1.00 98.00 87 ARG A C 1
ATOM 689 O O . ARG A 1 87 ? 4.432 10.530 3.383 1.00 98.00 87 ARG A O 1
ATOM 696 N N . ASN A 1 88 ? 3.840 10.074 5.505 1.00 97.94 88 ASN A N 1
ATOM 697 C CA . ASN A 1 88 ? 5.183 10.249 6.055 1.00 97.94 88 ASN A CA 1
ATOM 698 C C . ASN A 1 88 ? 6.158 9.237 5.439 1.00 97.94 88 ASN A C 1
ATOM 700 O O . ASN A 1 88 ? 7.195 9.635 4.918 1.00 97.94 88 ASN A O 1
ATOM 704 N N . CYS A 1 89 ? 5.763 7.963 5.361 1.00 98.06 89 CYS A N 1
ATOM 705 C CA . CYS A 1 89 ? 6.556 6.928 4.698 1.00 98.06 89 CYS A CA 1
ATOM 706 C C . CYS A 1 89 ? 6.824 7.225 3.217 1.00 98.06 89 CYS A C 1
ATOM 708 O O . CYS A 1 89 ? 7.923 6.976 2.724 1.00 98.06 89 CYS A O 1
ATOM 710 N N . ALA A 1 90 ? 5.832 7.747 2.486 1.00 96.88 90 ALA A N 1
ATOM 711 C CA . ALA A 1 90 ? 6.017 8.131 1.089 1.00 96.88 90 ALA A CA 1
ATOM 712 C C . ALA A 1 90 ? 7.033 9.277 0.959 1.00 96.88 90 ALA A C 1
ATOM 714 O O . ALA A 1 90 ? 7.927 9.208 0.118 1.00 96.88 90 ALA A O 1
ATOM 715 N N . ASN A 1 91 ? 6.944 10.290 1.825 1.00 95.94 91 ASN A N 1
ATOM 716 C CA . ASN A 1 91 ? 7.884 11.410 1.843 1.00 95.94 91 ASN A CA 1
ATOM 717 C C . ASN A 1 91 ? 9.316 10.946 2.149 1.00 95.94 91 ASN A C 1
ATOM 719 O O . ASN A 1 91 ? 10.241 11.325 1.436 1.00 95.94 91 ASN A O 1
ATOM 723 N N . GLU A 1 92 ? 9.500 10.085 3.153 1.00 94.81 92 GLU A N 1
ATOM 724 C CA . GLU A 1 92 ? 10.812 9.532 3.518 1.00 94.81 92 GLU A CA 1
ATOM 725 C C . GLU A 1 92 ? 11.427 8.697 2.387 1.00 94.81 92 GLU A C 1
ATOM 727 O O . GLU A 1 92 ? 12.593 8.884 2.031 1.00 94.81 92 GLU A O 1
ATOM 732 N N . ALA A 1 93 ? 10.637 7.814 1.769 1.00 92.12 93 ALA A N 1
ATOM 733 C CA . ALA A 1 93 ? 11.103 6.966 0.674 1.00 92.12 93 ALA A CA 1
ATOM 734 C C . ALA A 1 93 ? 11.458 7.775 -0.588 1.00 92.12 93 ALA A C 1
ATOM 736 O O . ALA A 1 93 ? 12.371 7.417 -1.337 1.00 92.12 93 ALA A O 1
ATOM 737 N N . LEU A 1 94 ? 10.746 8.878 -0.836 1.00 84.69 94 LEU A N 1
ATOM 738 C CA . LEU A 1 94 ? 10.946 9.724 -2.012 1.00 84.69 94 LEU A CA 1
ATOM 739 C C . LEU A 1 94 ? 11.996 10.826 -1.818 1.00 84.69 94 LEU A C 1
ATOM 741 O O . LEU A 1 94 ? 12.442 11.373 -2.825 1.00 84.69 94 LEU A O 1
ATOM 745 N N . ALA A 1 9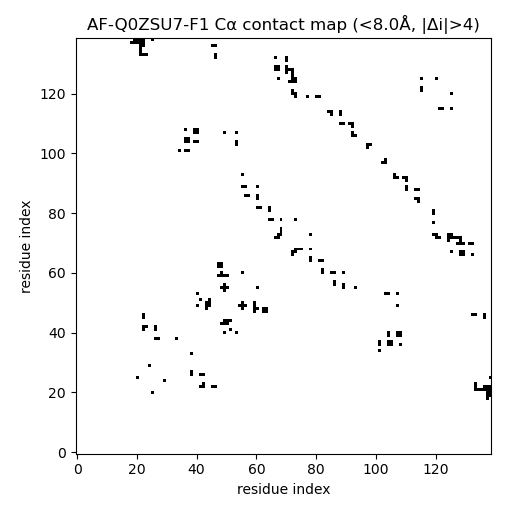5 ? 12.428 11.109 -0.582 1.00 86.94 95 ALA A N 1
ATOM 746 C CA . ALA A 1 95 ? 13.394 12.166 -0.261 1.00 86.94 95 ALA A CA 1
ATOM 747 C C . ALA A 1 95 ? 14.793 11.941 -0.856 1.00 86.94 95 ALA A C 1
ATOM 749 O O . ALA A 1 95 ? 15.540 12.889 -1.092 1.00 86.94 95 ALA A O 1
ATOM 750 N N . ARG A 1 96 ? 15.175 10.685 -1.106 1.00 81.25 96 ARG A N 1
ATOM 751 C CA . ARG A 1 96 ? 16.461 10.364 -1.747 1.00 81.25 96 ARG A CA 1
ATOM 752 C C . ARG A 1 96 ? 16.392 10.723 -3.239 1.00 81.25 96 ARG A C 1
ATOM 754 O O . ARG A 1 96 ? 15.304 10.932 -3.771 1.00 81.25 96 ARG A O 1
ATOM 761 N N . SER A 1 97 ? 17.509 10.754 -3.969 1.00 82.19 97 SER A N 1
ATOM 762 C CA . SER A 1 97 ? 17.547 10.788 -5.453 1.00 82.19 97 SER A CA 1
ATOM 763 C C . SER A 1 97 ? 17.752 9.367 -6.020 1.00 82.19 97 SER A C 1
ATOM 765 O O . SER A 1 97 ? 18.169 8.462 -5.300 1.00 82.19 97 SER A O 1
ATOM 767 N N . ALA A 1 98 ? 17.208 9.075 -7.207 1.00 85.38 98 ALA A N 1
ATOM 768 C CA . ALA A 1 98 ? 17.204 7.730 -7.794 1.00 85.38 98 ALA A CA 1
ATOM 769 C C . ALA A 1 98 ? 17.381 7.887 -9.286 1.00 85.38 98 ALA A C 1
ATOM 771 O O . ALA A 1 98 ? 16.561 8.498 -9.974 1.00 85.38 98 ALA A O 1
ATOM 772 N N . LEU A 1 99 ? 18.489 7.340 -9.744 1.00 85.88 99 LEU A N 1
ATOM 773 C CA . LEU A 1 99 ? 19.051 7.585 -11.054 1.00 85.88 99 LEU A CA 1
ATOM 774 C C . LEU A 1 99 ? 18.622 6.489 -12.029 1.00 85.88 99 LEU A C 1
ATOM 776 O O . LEU A 1 99 ? 18.430 6.757 -13.210 1.00 85.88 99 LEU A O 1
ATOM 780 N N . ASN A 1 100 ? 18.389 5.271 -11.530 1.00 91.44 100 ASN A N 1
ATOM 781 C CA . ASN A 1 100 ? 18.006 4.118 -12.343 1.00 91.44 100 ASN A CA 1
ATOM 782 C C . ASN A 1 100 ? 16.711 3.438 -11.857 1.00 91.44 100 ASN A C 1
ATOM 784 O O . ASN A 1 100 ? 16.131 3.801 -10.832 1.00 91.44 100 ASN A O 1
ATOM 788 N N . LYS A 1 101 ? 16.227 2.470 -12.645 1.00 91.44 101 LYS A N 1
ATOM 789 C CA . LYS A 1 101 ? 14.972 1.747 -12.393 1.00 91.44 101 LYS A CA 1
ATOM 790 C C . LYS A 1 101 ? 15.009 0.963 -11.080 1.00 91.44 101 LYS A C 1
ATOM 792 O O . LYS A 1 101 ? 14.075 1.090 -10.296 1.00 91.44 101 LYS A O 1
ATOM 797 N N . ASP A 1 102 ? 16.082 0.226 -10.815 1.00 91.44 102 ASP A N 1
ATOM 798 C CA . ASP A 1 102 ? 16.190 -0.597 -9.607 1.00 91.44 102 ASP A CA 1
ATOM 799 C C . ASP A 1 102 ? 16.165 0.262 -8.342 1.00 91.44 102 ASP A C 1
ATOM 801 O O . ASP A 1 102 ? 15.423 -0.035 -7.414 1.00 91.44 102 ASP A O 1
ATOM 805 N N . GLN A 1 103 ? 16.859 1.404 -8.334 1.00 92.88 103 GLN A N 1
ATOM 806 C CA . GLN A 1 103 ? 16.793 2.367 -7.231 1.00 92.88 103 GLN A CA 1
ATOM 807 C C . GLN A 1 103 ? 15.378 2.916 -7.017 1.00 92.88 103 GLN A C 1
ATOM 809 O O . GLN A 1 103 ? 14.970 3.136 -5.878 1.00 92.88 103 GLN A O 1
ATOM 814 N N . LYS A 1 104 ? 14.610 3.138 -8.091 1.00 94.38 104 LYS A N 1
ATOM 815 C CA . LYS A 1 104 ? 13.203 3.550 -7.977 1.00 94.38 104 LYS A CA 1
ATOM 816 C C . LYS A 1 104 ? 12.338 2.425 -7.406 1.00 94.38 104 LYS A C 1
ATOM 818 O O . LYS A 1 104 ? 11.506 2.701 -6.548 1.00 94.38 104 LYS A O 1
ATOM 823 N N . CYS A 1 105 ? 12.565 1.175 -7.808 1.00 94.44 105 CYS A N 1
ATOM 824 C CA . CYS A 1 105 ? 11.900 0.009 -7.223 1.00 94.44 105 CYS A CA 1
ATOM 825 C C . CYS A 1 105 ? 12.243 -0.160 -5.733 1.00 94.44 105 CYS A C 1
ATOM 827 O O . CYS A 1 105 ? 11.341 -0.354 -4.919 1.00 94.44 105 CYS A O 1
ATOM 829 N N . THR A 1 106 ? 13.508 0.038 -5.347 1.00 93.81 106 THR A N 1
ATOM 830 C CA . THR A 1 106 ? 13.945 0.017 -3.943 1.00 93.81 106 THR A CA 1
ATOM 831 C C . THR A 1 106 ? 13.198 1.038 -3.092 1.00 93.81 106 THR A C 1
ATOM 833 O O . THR A 1 106 ? 12.815 0.718 -1.974 1.00 93.81 106 THR A O 1
ATOM 836 N N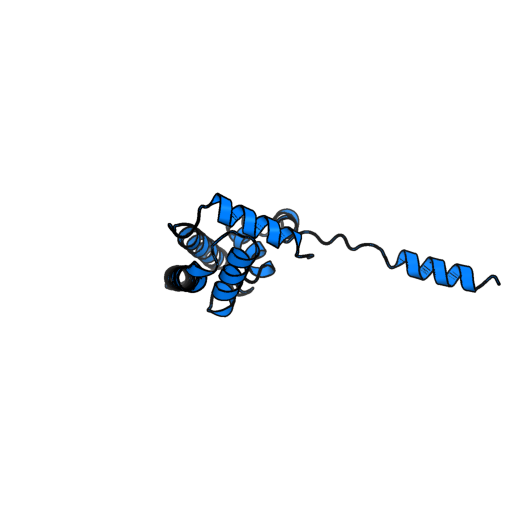 . ARG A 1 107 ? 12.875 2.229 -3.610 1.00 95.12 107 ARG A N 1
ATOM 837 C CA . ARG A 1 107 ? 12.042 3.184 -2.854 1.00 95.12 107 ARG A CA 1
ATOM 838 C C . ARG A 1 107 ? 10.641 2.683 -2.585 1.00 95.12 107 ARG A C 1
ATOM 840 O O . ARG A 1 107 ? 10.086 2.986 -1.538 1.00 95.12 107 ARG A O 1
ATOM 847 N N . VAL A 1 108 ? 10.047 1.957 -3.528 1.00 95.94 108 VAL A N 1
ATOM 848 C CA . VAL A 1 108 ? 8.720 1.369 -3.314 1.00 95.94 108 VAL A CA 1
ATOM 849 C C . VAL A 1 108 ? 8.802 0.304 -2.218 1.00 95.94 108 VAL A C 1
ATOM 851 O O . VAL A 1 108 ? 7.910 0.227 -1.376 1.00 95.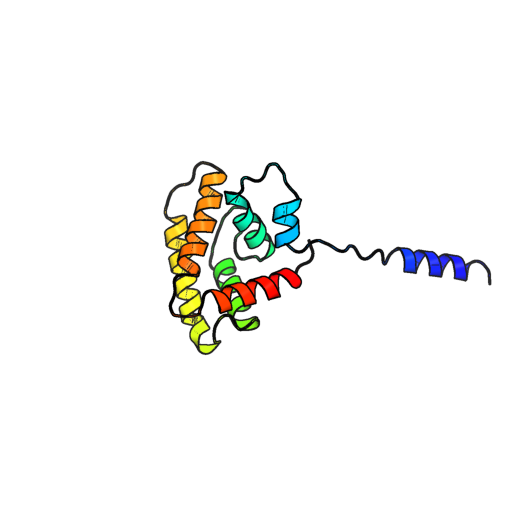94 108 VAL A O 1
ATOM 854 N N . ILE A 1 109 ? 9.903 -0.452 -2.166 1.00 95.69 109 ILE A N 1
ATOM 855 C CA . ILE A 1 109 ? 10.193 -1.380 -1.065 1.00 95.69 109 ILE A CA 1
ATOM 856 C C . ILE A 1 109 ? 10.389 -0.632 0.257 1.00 95.69 109 ILE A C 1
ATOM 858 O O . ILE A 1 109 ? 9.816 -1.039 1.264 1.00 95.69 109 ILE A O 1
ATOM 862 N N . ASP A 1 110 ? 11.154 0.456 0.277 1.00 96.12 110 ASP A N 1
ATOM 863 C CA . ASP A 1 110 ? 11.384 1.252 1.486 1.00 96.12 110 ASP A CA 1
ATOM 864 C C . ASP A 1 110 ? 10.081 1.885 1.994 1.00 96.12 110 ASP A C 1
ATOM 866 O O . ASP A 1 110 ? 9.784 1.822 3.189 1.00 96.12 110 ASP A O 1
ATOM 870 N N . TYR A 1 111 ? 9.249 2.393 1.080 1.00 97.50 111 TYR A N 1
ATOM 871 C CA . TYR A 1 111 ? 7.893 2.841 1.381 1.00 97.50 111 TYR A CA 1
ATOM 872 C C . TYR A 1 111 ? 7.072 1.728 2.033 1.00 97.50 111 TYR A C 1
ATOM 874 O O . TYR A 1 111 ? 6.488 1.944 3.090 1.00 97.50 111 TYR A O 1
ATOM 882 N N . TYR A 1 112 ? 7.045 0.534 1.436 1.00 97.81 112 TYR A N 1
ATOM 883 C CA . TYR A 1 112 ? 6.333 -0.619 1.986 1.00 97.81 112 TYR A CA 1
ATOM 884 C C . TYR A 1 112 ? 6.840 -1.003 3.380 1.00 97.81 112 TYR A C 1
ATOM 886 O O . TYR A 1 112 ? 6.034 -1.161 4.296 1.00 97.81 112 TYR A O 1
ATOM 894 N N . ARG A 1 113 ? 8.162 -1.094 3.566 1.00 97.12 113 ARG A N 1
ATOM 895 C CA . ARG A 1 113 ? 8.791 -1.422 4.855 1.00 97.12 113 ARG A CA 1
ATOM 896 C C . ARG A 1 113 ? 8.393 -0.430 5.942 1.00 97.12 113 ARG A C 1
ATOM 898 O O . ARG A 1 113 ? 8.058 -0.848 7.045 1.00 97.12 113 ARG A O 1
ATOM 905 N N . CYS A 1 114 ? 8.393 0.864 5.629 1.00 97.94 114 CYS A N 1
ATOM 906 C CA . CYS A 1 114 ? 7.902 1.893 6.540 1.00 97.94 114 CYS A CA 1
ATOM 907 C C . CYS A 1 114 ? 6.390 1.754 6.785 1.00 97.94 114 CYS A C 1
ATOM 909 O O . CYS A 1 114 ? 5.938 1.760 7.929 1.00 97.94 114 CYS A O 1
ATOM 911 N N . ALA A 1 115 ? 5.598 1.558 5.726 1.00 97.75 115 ALA A N 1
ATOM 912 C CA . ALA A 1 115 ? 4.141 1.487 5.793 1.00 97.75 115 ALA A CA 1
ATOM 913 C C . ALA A 1 115 ? 3.641 0.371 6.722 1.00 97.75 115 ALA A C 1
ATOM 915 O O . ALA A 1 115 ? 2.696 0.597 7.474 1.00 97.75 115 ALA A O 1
ATOM 916 N N . VAL A 1 116 ? 4.280 -0.805 6.702 1.00 97.88 116 VAL A N 1
ATOM 917 C CA . VAL A 1 116 ? 3.901 -1.940 7.564 1.00 97.88 116 VAL A CA 1
ATOM 918 C C . VAL A 1 116 ? 4.512 -1.882 8.966 1.00 97.88 116 VAL A C 1
ATOM 920 O O . VAL A 1 116 ? 4.083 -2.627 9.845 1.00 97.88 116 VAL A O 1
ATOM 923 N N . LYS A 1 117 ? 5.488 -0.996 9.204 1.00 96.81 117 LYS A N 1
ATOM 924 C CA . LYS A 1 117 ? 6.099 -0.769 10.519 1.00 96.81 117 LYS A CA 1
ATOM 925 C C . LYS A 1 117 ? 5.274 0.248 11.312 1.00 96.81 117 LYS A C 1
ATOM 927 O O . LYS A 1 117 ? 5.629 1.419 11.418 1.00 96.81 117 LYS A O 1
ATOM 932 N N . THR A 1 118 ? 4.149 -0.206 11.851 1.00 95.88 118 THR A N 1
ATOM 933 C CA . THR A 1 118 ? 3.211 0.611 12.631 1.00 95.88 118 THR A CA 1
ATOM 934 C C . THR A 1 118 ? 2.492 -0.238 13.680 1.00 95.88 118 THR A C 1
ATOM 936 O O . THR A 1 118 ? 2.382 -1.451 13.532 1.00 95.88 118 THR A O 1
ATOM 939 N N . ASP A 1 119 ? 1.989 0.399 14.734 1.00 96.31 119 ASP A N 1
ATOM 940 C CA . ASP A 1 119 ? 1.111 -0.176 15.760 1.00 96.31 119 ASP A CA 1
ATOM 941 C C . ASP A 1 119 ? -0.387 -0.068 15.396 1.00 96.31 119 ASP A C 1
ATOM 943 O O . ASP A 1 119 ? -1.268 -0.565 16.104 1.00 96.31 119 ASP A O 1
ATOM 947 N N . LEU A 1 120 ? -0.711 0.579 14.270 1.00 96.81 120 LEU A N 1
ATOM 948 C CA . LEU A 1 120 ? -2.090 0.791 13.836 1.00 96.81 120 LEU A CA 1
ATOM 949 C C . LEU A 1 120 ? -2.783 -0.510 13.400 1.00 96.81 120 LEU A C 1
ATOM 951 O O . LEU A 1 120 ? -4.011 -0.600 13.522 1.00 96.81 120 LEU A O 1
ATOM 955 N N . PHE A 1 121 ? -2.011 -1.498 12.940 1.00 96.25 121 PHE A N 1
ATOM 956 C CA . PHE A 1 121 ? -2.451 -2.832 12.532 1.00 96.25 121 PHE A CA 1
ATOM 957 C C . PHE A 1 121 ? -1.327 -3.868 12.685 1.00 96.25 121 PHE A C 1
ATOM 959 O O . PHE A 1 121 ? -0.161 -3.516 12.819 1.00 96.25 121 PHE A O 1
ATOM 966 N N . SER A 1 122 ? -1.668 -5.158 12.595 1.00 97.56 122 SER A N 1
ATOM 967 C CA . SER A 1 122 ? -0.671 -6.230 12.475 1.00 97.56 122 SER A CA 1
ATOM 968 C C . SER A 1 122 ? -0.273 -6.468 11.015 1.00 97.56 122 SER A C 1
ATOM 970 O O . SER A 1 122 ? -1.080 -6.262 10.103 1.00 97.56 122 SER A O 1
ATOM 972 N N . TYR A 1 123 ? 0.936 -6.986 10.784 1.00 97.19 123 TYR A N 1
ATOM 973 C CA . TYR A 1 123 ? 1.357 -7.396 9.441 1.00 97.19 123 TYR A CA 1
ATOM 974 C C . TYR A 1 123 ? 0.383 -8.403 8.808 1.00 97.19 123 TYR A C 1
ATOM 976 O O . TYR A 1 123 ? 0.031 -8.274 7.638 1.00 97.19 123 TYR A O 1
ATOM 984 N N . THR A 1 124 ? -0.125 -9.358 9.592 1.00 98.06 124 THR A N 1
ATOM 985 C CA . THR A 1 124 ? -1.114 -10.345 9.136 1.00 98.06 124 THR A CA 1
ATOM 986 C C . THR A 1 124 ? -2.398 -9.681 8.637 1.00 98.06 124 THR A C 1
ATOM 988 O O . THR A 1 124 ? -2.920 -10.063 7.587 1.00 98.06 124 THR A O 1
ATOM 991 N N . SER A 1 125 ? -2.894 -8.662 9.345 1.00 97.94 125 SER A N 1
ATOM 992 C CA . SER A 1 125 ? -4.075 -7.887 8.938 1.00 97.94 125 SER A CA 1
ATOM 993 C C . SER A 1 125 ? -3.831 -7.149 7.618 1.00 97.94 125 SER A C 1
ATOM 995 O O . SER A 1 125 ? -4.671 -7.202 6.720 1.00 97.94 125 SER A O 1
ATOM 997 N N . TYR A 1 126 ? -2.662 -6.517 7.473 1.00 98.38 126 TYR A N 1
ATOM 998 C CA . TYR A 1 126 ? -2.243 -5.865 6.231 1.00 98.38 126 TYR A CA 1
ATOM 999 C C . TYR A 1 126 ? -2.180 -6.863 5.064 1.00 98.38 126 TYR A C 1
ATOM 1001 O O . TYR A 1 126 ? -2.836 -6.661 4.041 1.00 98.38 126 TYR A O 1
ATOM 1009 N N . ALA A 1 127 ? -1.450 -7.969 5.231 1.00 98.06 127 ALA A N 1
ATOM 1010 C CA . ALA A 1 127 ? -1.243 -8.958 4.178 1.00 98.06 127 ALA A CA 1
ATOM 1011 C C . ALA A 1 127 ? -2.571 -9.588 3.743 1.00 98.06 127 ALA A C 1
ATOM 1013 O O . ALA A 1 127 ? -2.846 -9.706 2.551 1.00 98.06 127 ALA A O 1
ATOM 1014 N N . THR A 1 128 ? -3.444 -9.910 4.701 1.00 98.38 128 THR A N 1
ATOM 1015 C CA . THR A 1 128 ? -4.783 -10.447 4.423 1.00 98.38 128 THR A CA 1
ATOM 1016 C C . THR A 1 128 ? -5.626 -9.470 3.606 1.00 98.38 128 THR A C 1
ATOM 1018 O O . THR A 1 128 ? -6.295 -9.885 2.658 1.00 98.38 128 THR A O 1
ATOM 1021 N N . ALA A 1 129 ? -5.597 -8.178 3.942 1.00 98.44 129 ALA A N 1
ATOM 1022 C CA . ALA A 1 129 ? -6.333 -7.156 3.204 1.00 98.44 129 ALA A CA 1
ATOM 1023 C C . ALA A 1 129 ? -5.828 -7.016 1.759 1.00 98.44 129 ALA A C 1
ATOM 1025 O O . ALA A 1 129 ? -6.633 -6.995 0.827 1.00 98.44 129 ALA A O 1
ATOM 1026 N N . VAL A 1 130 ? -4.506 -6.989 1.561 1.00 98.25 130 VAL A N 1
ATOM 1027 C CA . VAL A 1 130 ? -3.898 -6.891 0.224 1.00 98.25 130 VAL A CA 1
ATOM 1028 C C . VAL A 1 130 ? -4.165 -8.146 -0.610 1.00 98.25 130 VAL A C 1
ATOM 1030 O O . VAL A 1 130 ? -4.560 -8.014 -1.761 1.00 98.25 130 VAL A O 1
ATOM 1033 N N . ILE A 1 131 ? -4.055 -9.352 -0.039 1.00 97.75 131 ILE A N 1
ATOM 1034 C CA . ILE A 1 131 ? -4.363 -10.617 -0.736 1.00 97.75 131 ILE A CA 1
ATOM 1035 C C . ILE A 1 131 ? -5.833 -10.676 -1.160 1.00 97.75 131 ILE A C 1
ATOM 1037 O O . ILE A 1 131 ? -6.148 -11.137 -2.256 1.00 97.75 131 ILE A O 1
ATOM 1041 N N . LYS A 1 132 ? -6.758 -10.224 -0.303 1.00 98.31 132 LYS A N 1
ATOM 1042 C CA . LYS A 1 132 ? -8.177 -10.148 -0.675 1.00 98.31 132 LYS A CA 1
ATOM 1043 C C . LYS A 1 132 ? -8.387 -9.185 -1.837 1.00 98.31 132 LYS A C 1
ATOM 1045 O O . LYS A 1 132 ? -9.142 -9.512 -2.742 1.00 98.31 132 LYS A O 1
ATOM 1050 N N . TYR A 1 133 ? -7.707 -8.041 -1.826 1.00 98.19 133 TYR A N 1
ATOM 1051 C CA . TYR A 1 133 ? -7.806 -7.058 -2.898 1.00 98.19 133 TYR A CA 1
ATOM 1052 C C . TYR A 1 133 ? -7.173 -7.533 -4.215 1.00 98.19 133 TYR A C 1
ATOM 1054 O O . TYR A 1 133 ? -7.782 -7.342 -5.264 1.00 98.19 133 TYR A O 1
ATOM 1062 N N . ASP A 1 134 ? -6.021 -8.211 -4.175 1.00 97.31 134 ASP A N 1
ATOM 1063 C CA . ASP A 1 134 ? -5.365 -8.814 -5.350 1.00 97.31 134 ASP A CA 1
ATOM 1064 C C . ASP A 1 134 ? -6.332 -9.704 -6.142 1.00 97.31 134 ASP A C 1
ATOM 1066 O O . ASP A 1 134 ? -6.479 -9.546 -7.351 1.00 97.31 134 ASP A O 1
ATOM 1070 N N . LYS A 1 135 ? -7.098 -10.547 -5.440 1.00 96.06 135 LYS A N 1
ATOM 1071 C CA . LYS A 1 135 ? -8.101 -11.447 -6.035 1.00 96.06 135 LYS A CA 1
ATOM 1072 C C . LYS A 1 135 ? -9.280 -10.736 -6.706 1.00 96.06 135 LYS A C 1
ATOM 1074 O O . LYS A 1 135 ? -10.061 -11.391 -7.387 1.00 96.06 135 LYS A O 1
ATOM 1079 N N . THR A 1 136 ? -9.443 -9.430 -6.495 1.00 95.81 136 THR A N 1
ATOM 1080 C CA . THR A 1 136 ? -10.513 -8.636 -7.127 1.00 95.81 136 THR A CA 1
ATOM 1081 C C . THR A 1 136 ? -10.084 -7.954 -8.421 1.00 95.81 136 THR A C 1
ATOM 1083 O O . THR A 1 136 ? -10.923 -7.364 -9.098 1.00 95.81 136 THR A O 1
ATOM 1086 N N . ILE A 1 137 ? -8.796 -8.007 -8.769 1.00 93.75 137 ILE A N 1
ATOM 1087 C CA . ILE A 1 137 ? -8.251 -7.354 -9.958 1.00 93.75 137 ILE A CA 1
ATOM 1088 C C . ILE A 1 137 ? -7.916 -8.417 -10.996 1.00 93.75 137 ILE A C 1
ATOM 1090 O O . ILE A 1 137 ? -7.246 -9.401 -10.696 1.00 93.75 137 ILE A O 1
ATOM 1094 N N . ASN A 1 138 ? -8.359 -8.172 -12.226 1.00 91.31 138 ASN A N 1
ATOM 1095 C CA . ASN A 1 138 ? -8.073 -9.009 -13.379 1.00 91.31 138 ASN A CA 1
ATOM 1096 C C . ASN A 1 138 ? -7.137 -8.252 -14.334 1.00 91.31 138 ASN A C 1
ATOM 1098 O O . ASN A 1 138 ? -7.471 -7.129 -14.725 1.00 91.31 138 ASN A O 1
ATOM 1102 N N . VAL A 1 139 ? -5.975 -8.828 -14.664 1.00 83.81 139 VAL A N 1
ATOM 1103 C CA . VAL A 1 139 ? -4.923 -8.215 -15.507 1.00 83.81 139 VAL A CA 1
ATOM 1104 C C . VAL A 1 139 ? -4.574 -9.092 -16.703 1.00 83.81 139 VAL A C 1
ATOM 1106 O O . VAL A 1 139 ? -4.450 -10.328 -16.533 1.00 83.81 139 VAL A O 1
#

Foldseek 3Di:
DPVVVVVVVVVVVVPPPPQFAQQLRCLVPPDPPDDPLCSLVSNLCLQLLAPPVLAHDLRNLLSLLVLLCVQVQAPPVCSVVLSVQLHVLRCVLPVDDDDDDSSSSVSSVSSVVSSQPDPRGHPVSSVSSSVVSSVVGGD

Sequence (139 aa):
MKQLSFVLLAITALIVESYGATPAKKCREGDLRKTEVCILHCEYSHYGFAGNNFKIDEKHTKKLTDILIQYGGVAKNKAKDIRRHLRNCANEALARSALNKDQKCTRVIDYYRCAVKTDLFSYTSYATAVIKYDKTINV

Nearest PDB structures (foldseek):
  4jd9-assembly7_G  TM=8.997E-01  e=1.683E-07  Phlebotomus duboscqi
  4jd9-assembly6_E  TM=8.971E-01  e=1.773E-07  Phlebotomus duboscqi
  4jd9-assembly4_D  TM=8.935E-01  e=1.966E-07  Phlebotomus duboscqi
  4ozd-assembly1_A  TM=9.007E-01  e=2.826E-07  Phlebotomus duboscqi
  7ui2-assembly1_A  TM=8.659E-01  e=2.826E-07  Phlebotomus papatasi

Mean predicted aligned error: 8.22 Å

Organism: Phlebotomus argentipes (NCBI:txid94469)

Radius of gyration: 19.37 Å; Cα contacts (8 Å, |Δi|>4): 144; chains: 1; bounding box: 54×36×55 Å

InterPro domains:
  IPR036728 Pheromone/general odorant binding protein superfamily [G3DSA:1.10.238.20] (21-139)
  IPR036728 Pheromone/general odorant binding protein superfamily [SSF47565] (35-119)